Protein AF-A0A8E2JF29-F1 (afdb_monomer)

Mean predicted aligned error: 20.37 Å

Secondary structure (DSSP, 8-state):
-HHHHHHHHHHHHHHHHHHHHHHHHHHHHHHHHHHHHHHHHS--EEETTEEE--HHHHHHHHHHHHHHHHHHHTS------------------------HHHHHHHHHHHTT-GGG-GGG--

Organism: NCBI:txid1314670

pLDDT: mean 72.52, std 18.39, range [30.22, 97.06]

Structure (mmCIF, N/CA/C/O backbone):
data_AF-A0A8E2JF29-F1
#
_entry.id   AF-A0A8E2JF29-F1
#
loop_
_atom_site.group_PDB
_atom_site.id
_atom_site.type_symbol
_atom_site.label_atom_id
_atom_site.label_alt_id
_atom_site.label_comp_id
_atom_site.label_asym_id
_atom_site.label_entity_id
_atom_site.label_seq_id
_atom_site.pdbx_PDB_ins_code
_atom_site.Cartn_x
_atom_site.Cartn_y
_atom_site.Cartn_z
_atom_site.occupancy
_atom_site.B_iso_or_equiv
_atom_site.auth_seq_id
_atom_site.auth_comp_id
_atom_site.auth_asym_id
_atom_site.auth_atom_id
_atom_site.pdbx_PDB_model_num
ATOM 1 N N . MET A 1 1 ? 30.557 1.388 -36.552 1.00 70.19 1 MET A N 1
ATOM 2 C CA . MET A 1 1 ? 29.843 2.481 -35.847 1.00 70.19 1 MET A CA 1
ATOM 3 C C . MET A 1 1 ? 28.321 2.275 -35.824 1.00 70.19 1 MET A C 1
ATOM 5 O O . MET A 1 1 ? 27.754 2.248 -34.742 1.00 70.19 1 MET A O 1
ATOM 9 N N . GLN A 1 2 ? 27.658 2.016 -36.961 1.00 84.06 2 GLN A N 1
ATOM 10 C CA . GLN A 1 2 ? 26.190 1.840 -37.027 1.00 84.06 2 GLN A CA 1
ATOM 11 C C . GLN A 1 2 ? 25.608 0.714 -36.144 1.00 84.06 2 GLN A C 1
ATOM 13 O O . GLN A 1 2 ? 24.518 0.863 -35.599 1.00 84.06 2 GLN A O 1
ATOM 18 N N . MET A 1 3 ? 26.326 -0.399 -35.958 1.00 90.88 3 MET A N 1
ATOM 19 C CA . MET A 1 3 ? 25.864 -1.503 -35.100 1.00 90.88 3 MET A CA 1
ATOM 20 C C . MET A 1 3 ? 25.731 -1.106 -33.622 1.00 90.88 3 MET A C 1
ATOM 22 O O . MET A 1 3 ? 24.798 -1.539 -32.953 1.00 90.88 3 MET A O 1
ATOM 26 N N . TYR A 1 4 ? 26.642 -0.271 -33.116 1.00 92.06 4 TYR A N 1
ATOM 27 C CA . TYR A 1 4 ? 26.606 0.196 -31.727 1.00 92.06 4 TYR A CA 1
ATOM 28 C C . TYR A 1 4 ? 25.436 1.150 -31.489 1.00 92.06 4 TYR A C 1
ATOM 30 O O . TYR A 1 4 ? 24.779 1.053 -30.460 1.00 92.06 4 TYR A O 1
ATOM 38 N N . ILE A 1 5 ? 25.119 1.994 -32.474 1.00 93.88 5 ILE A N 1
ATOM 39 C CA . ILE A 1 5 ? 23.968 2.904 -32.423 1.00 93.88 5 ILE A CA 1
ATOM 40 C C . ILE A 1 5 ? 22.659 2.109 -32.369 1.00 93.88 5 ILE A C 1
ATOM 42 O O . ILE A 1 5 ? 21.802 2.399 -31.544 1.00 93.88 5 ILE A O 1
ATOM 46 N N . LYS A 1 6 ? 22.524 1.052 -33.182 1.00 94.31 6 LYS A N 1
ATOM 47 C CA . LYS A 1 6 ? 21.344 0.169 -33.143 1.00 94.31 6 LYS A CA 1
ATOM 48 C C . LYS A 1 6 ? 21.201 -0.564 -31.808 1.00 94.31 6 LYS A C 1
ATOM 50 O O . LYS A 1 6 ? 20.097 -0.664 -31.287 1.00 94.31 6 LYS A O 1
ATOM 55 N N . LYS A 1 7 ? 22.309 -1.060 -31.246 1.00 95.25 7 LYS A N 1
ATOM 56 C CA . LYS A 1 7 ? 22.308 -1.700 -29.921 1.00 95.25 7 LYS A CA 1
ATOM 57 C C . LYS A 1 7 ? 21.904 -0.721 -28.825 1.00 95.25 7 LYS A C 1
ATOM 59 O O . LYS A 1 7 ? 21.116 -1.089 -27.965 1.00 95.25 7 LYS A O 1
ATOM 64 N N . LEU A 1 8 ? 22.413 0.509 -28.885 1.00 95.56 8 LEU A N 1
ATOM 65 C CA . LEU A 1 8 ? 22.043 1.561 -27.947 1.00 95.56 8 LEU A CA 1
ATOM 66 C C . LEU A 1 8 ? 20.552 1.890 -28.059 1.00 95.56 8 LEU A C 1
ATOM 68 O O . LEU A 1 8 ? 19.873 1.882 -27.045 1.00 95.56 8 LEU A O 1
ATOM 72 N N . ALA A 1 9 ? 20.039 2.091 -29.277 1.00 94.88 9 ALA A N 1
ATOM 73 C CA . ALA A 1 9 ? 18.627 2.389 -29.516 1.00 94.88 9 ALA A CA 1
ATOM 74 C C . ALA A 1 9 ? 17.698 1.285 -28.978 1.00 94.88 9 ALA A C 1
ATOM 76 O O . ALA A 1 9 ? 16.751 1.572 -28.252 1.00 94.88 9 ALA A O 1
ATOM 77 N N . ASN A 1 10 ? 18.019 0.020 -29.257 1.00 94.69 10 ASN A N 1
ATOM 78 C CA . ASN A 1 10 ? 17.245 -1.121 -28.767 1.00 94.69 10 ASN A CA 1
ATOM 79 C C . ASN A 1 10 ? 17.325 -1.240 -27.230 1.00 94.69 10 ASN A C 1
ATOM 81 O O . ASN A 1 10 ? 16.314 -1.415 -26.559 1.00 94.69 10 ASN A O 1
ATOM 85 N N . ALA A 1 11 ? 18.511 -1.047 -26.642 1.00 96.06 11 ALA A N 1
ATOM 86 C CA . ALA A 1 11 ? 18.662 -1.029 -25.188 1.00 96.06 11 ALA A CA 1
ATOM 87 C C . ALA A 1 11 ? 17.857 0.105 -24.533 1.00 96.06 11 ALA A C 1
ATOM 89 O O . ALA A 1 11 ? 17.240 -0.111 -23.493 1.00 96.06 11 ALA A O 1
ATOM 90 N N . THR A 1 12 ? 17.832 1.296 -25.139 1.00 96.50 12 THR A N 1
ATOM 91 C CA . THR A 1 12 ? 17.026 2.411 -24.632 1.00 96.50 12 THR A CA 1
ATOM 92 C C . THR A 1 12 ? 15.534 2.133 -24.750 1.00 96.50 12 THR A C 1
ATOM 94 O O . THR A 1 12 ? 14.803 2.415 -23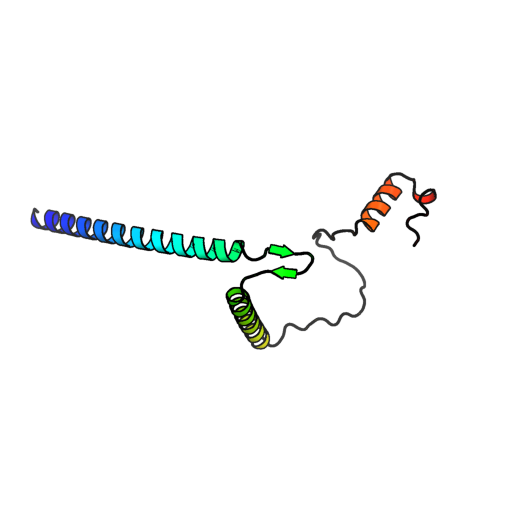.809 1.00 96.50 12 THR A O 1
ATOM 97 N N . GLU A 1 13 ? 15.083 1.546 -25.858 1.00 96.62 13 GLU A N 1
ATOM 98 C CA . GLU A 1 13 ? 13.678 1.189 -26.069 1.00 96.62 13 GLU A CA 1
ATOM 99 C C . GLU A 1 13 ? 13.197 0.179 -25.022 1.00 96.62 13 GLU A C 1
ATOM 101 O O . GLU A 1 13 ? 12.192 0.423 -24.356 1.00 96.62 13 GLU A O 1
ATOM 106 N N . ASN A 1 14 ? 13.977 -0.880 -24.780 1.00 96.25 14 ASN A N 1
ATOM 107 C CA . ASN A 1 14 ? 13.674 -1.858 -23.733 1.00 96.25 14 ASN A CA 1
ATOM 108 C C . ASN A 1 14 ? 13.677 -1.218 -22.339 1.00 96.25 14 ASN A C 1
ATOM 110 O O . ASN A 1 14 ? 12.756 -1.440 -21.562 1.00 96.25 14 ASN A O 1
ATOM 114 N N . ALA A 1 15 ? 14.654 -0.358 -22.033 1.00 96.69 15 ALA A N 1
ATOM 115 C CA . ALA A 1 15 ? 14.705 0.329 -20.743 1.00 96.69 15 ALA A CA 1
ATOM 116 C C . ALA A 1 15 ? 13.493 1.253 -20.519 1.00 96.69 15 ALA A C 1
ATOM 118 O O . ALA A 1 15 ? 12.992 1.362 -19.398 1.00 96.69 15 ALA A O 1
ATOM 119 N N . PHE A 1 16 ? 13.002 1.917 -21.571 1.00 97.06 16 PHE A N 1
ATOM 120 C CA . PHE A 1 16 ? 11.781 2.718 -21.491 1.00 97.06 16 PHE A CA 1
ATOM 121 C C . PHE A 1 16 ? 10.533 1.850 -21.328 1.00 97.06 16 PHE A C 1
ATOM 123 O O . PHE A 1 16 ? 9.676 2.198 -20.514 1.00 97.06 16 PHE A O 1
ATOM 130 N N . ALA A 1 17 ? 10.446 0.728 -22.045 1.00 97.00 17 ALA A N 1
ATOM 131 C CA . ALA A 1 17 ? 9.351 -0.227 -21.908 1.00 97.00 17 ALA A CA 1
ATOM 132 C C . ALA A 1 17 ? 9.283 -0.796 -20.479 1.00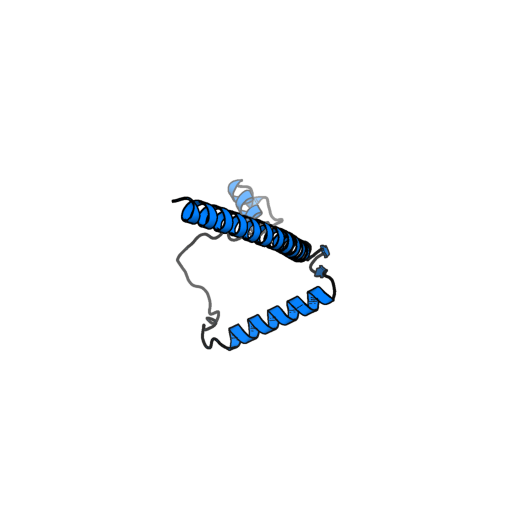 97.00 17 ALA A C 1
ATOM 134 O O . ALA A 1 17 ? 8.238 -0.703 -19.832 1.00 97.00 17 ALA A O 1
ATOM 135 N N . ASP A 1 18 ? 10.414 -1.264 -19.946 1.00 96.94 18 ASP A N 1
ATOM 136 C CA . ASP A 1 18 ? 10.531 -1.776 -18.578 1.00 96.94 18 ASP A CA 1
ATOM 137 C C . ASP A 1 18 ? 10.140 -0.710 -17.554 1.00 96.94 18 ASP A C 1
ATOM 139 O O . ASP A 1 18 ? 9.356 -0.962 -16.639 1.00 96.94 18 ASP A O 1
ATOM 143 N N . ARG A 1 19 ? 10.636 0.522 -17.722 1.00 97.06 19 ARG A N 1
ATOM 144 C CA . ARG A 1 19 ? 10.300 1.630 -16.822 1.00 97.06 19 ARG A CA 1
ATOM 145 C C . ARG A 1 19 ? 8.808 1.950 -16.860 1.00 97.06 19 ARG A C 1
ATOM 147 O O . ARG A 1 19 ? 8.232 2.214 -15.809 1.00 97.06 19 ARG A O 1
ATOM 154 N N . SER A 1 20 ? 8.190 1.941 -18.038 1.00 96.44 20 SER A N 1
ATOM 155 C CA . SER A 1 20 ? 6.752 2.179 -18.184 1.00 96.44 20 SER A CA 1
ATOM 156 C C . SER A 1 20 ? 5.932 1.100 -17.476 1.00 96.44 20 SER A C 1
ATOM 158 O O . SER A 1 20 ? 4.994 1.427 -16.752 1.00 96.44 20 SER A O 1
ATOM 160 N N . MET A 1 21 ? 6.306 -0.172 -17.639 1.00 96.88 21 MET A N 1
ATOM 161 C CA . MET A 1 21 ? 5.657 -1.300 -16.966 1.00 96.88 21 MET A CA 1
ATOM 162 C C . MET A 1 21 ? 5.772 -1.183 -15.440 1.00 96.88 21 MET A C 1
ATOM 164 O O . MET A 1 21 ? 4.762 -1.197 -14.739 1.00 96.88 21 MET A O 1
ATOM 168 N N . MET A 1 22 ? 6.986 -0.957 -14.932 1.00 96.62 22 MET A N 1
ATOM 169 C CA . MET A 1 22 ? 7.260 -0.833 -13.494 1.00 96.62 22 MET A CA 1
ATOM 170 C C . MET A 1 22 ? 6.550 0.364 -12.852 1.00 96.62 22 MET A C 1
ATOM 172 O O . MET A 1 22 ? 6.171 0.313 -11.682 1.00 96.62 22 MET A O 1
ATOM 176 N N . LEU A 1 23 ? 6.380 1.467 -13.588 1.00 96.50 23 LEU A N 1
ATOM 177 C CA . LEU A 1 23 ? 5.614 2.617 -13.109 1.00 96.50 23 LEU A CA 1
ATOM 178 C C . LEU A 1 23 ? 4.124 2.291 -13.005 1.00 96.50 23 LEU A C 1
ATOM 180 O O . LEU A 1 23 ? 3.531 2.583 -11.972 1.00 96.50 23 LEU A O 1
ATOM 184 N N . GLY A 1 24 ? 3.548 1.633 -14.015 1.00 95.12 24 GLY A N 1
ATOM 185 C CA . GLY A 1 24 ? 2.150 1.199 -13.971 1.00 95.12 24 GLY A CA 1
ATOM 186 C C . GLY A 1 24 ? 1.870 0.243 -12.808 1.00 95.12 24 GLY A C 1
ATOM 187 O O . GLY A 1 24 ? 0.906 0.429 -12.067 1.00 95.12 24 GLY A O 1
ATOM 188 N N . GLU A 1 25 ? 2.753 -0.733 -12.583 1.00 95.62 25 GLU A N 1
ATOM 189 C CA . GLU A 1 25 ? 2.652 -1.649 -11.440 1.00 95.62 25 GLU A CA 1
ATOM 190 C C . GLU A 1 25 ? 2.770 -0.915 -10.098 1.00 95.62 25 GLU A C 1
ATOM 192 O O . GLU A 1 25 ? 1.989 -1.167 -9.178 1.00 95.62 25 GLU A O 1
ATOM 197 N N . ASN A 1 26 ? 3.708 0.030 -9.978 1.00 94.06 26 ASN A N 1
ATOM 198 C CA . ASN A 1 26 ? 3.857 0.835 -8.766 1.00 94.06 26 ASN A CA 1
ATOM 199 C C . ASN A 1 26 ? 2.641 1.723 -8.494 1.00 94.06 26 ASN A C 1
ATOM 201 O O . ASN A 1 26 ? 2.255 1.866 -7.336 1.00 94.06 26 ASN A O 1
ATOM 205 N N . GLU A 1 27 ? 2.031 2.317 -9.519 1.00 94.62 27 GLU A N 1
ATOM 206 C CA . GLU A 1 27 ? 0.811 3.116 -9.369 1.00 94.62 27 GLU A CA 1
ATOM 207 C C . GLU A 1 27 ? -0.367 2.268 -8.883 1.00 94.62 27 GLU A C 1
ATOM 209 O O . GLU A 1 27 ? -1.123 2.696 -8.007 1.00 94.62 27 GLU A O 1
ATOM 214 N N . GLU A 1 28 ? -0.507 1.051 -9.406 1.00 92.38 28 GLU A N 1
ATOM 215 C CA . GLU A 1 28 ? -1.546 0.117 -8.981 1.00 92.38 28 GLU A CA 1
ATOM 216 C C . GLU A 1 28 ? -1.318 -0.353 -7.536 1.00 92.38 28 GLU A C 1
ATOM 218 O O . GLU A 1 28 ? -2.227 -0.299 -6.705 1.00 92.38 28 GLU A O 1
ATOM 223 N N . LEU A 1 29 ? -0.080 -0.708 -7.177 1.00 91.81 29 LEU A N 1
ATOM 224 C CA . LEU A 1 29 ? 0.284 -1.024 -5.793 1.00 91.81 29 LEU A CA 1
ATOM 225 C C . LEU A 1 29 ? 0.073 0.168 -4.859 1.00 91.81 29 LEU A C 1
ATOM 227 O O . LEU A 1 29 ? -0.375 -0.011 -3.727 1.00 91.81 29 LEU A O 1
ATOM 231 N N . PHE A 1 30 ? 0.382 1.384 -5.310 1.00 88.75 30 PHE A N 1
ATOM 232 C CA . PHE A 1 30 ? 0.143 2.599 -4.543 1.00 88.75 30 PHE A CA 1
ATOM 233 C C . PHE A 1 30 ? -1.351 2.797 -4.299 1.00 88.75 30 PHE A C 1
ATOM 235 O O . PHE A 1 30 ? -1.750 3.027 -3.162 1.00 88.75 30 PHE A O 1
ATOM 242 N N . ARG A 1 31 ? -2.193 2.608 -5.318 1.00 86.50 31 ARG A N 1
ATOM 243 C CA . ARG A 1 31 ? -3.655 2.663 -5.189 1.00 86.50 31 ARG A CA 1
ATOM 244 C C . ARG A 1 31 ? -4.168 1.642 -4.178 1.00 86.50 31 ARG A C 1
ATOM 246 O O . ARG A 1 31 ? -4.886 2.011 -3.254 1.00 86.50 31 ARG A O 1
ATOM 253 N N . GLN A 1 32 ? -3.723 0.392 -4.277 1.00 85.75 32 GLN A N 1
ATOM 254 C CA . GLN A 1 32 ? -4.096 -0.674 -3.342 1.00 85.75 32 GLN A CA 1
ATOM 255 C C . GLN A 1 32 ? -3.602 -0.405 -1.913 1.00 85.75 32 GLN A C 1
ATOM 257 O O . GLN A 1 32 ? -4.319 -0.652 -0.937 1.00 85.75 32 GLN A O 1
ATOM 262 N N . ASN A 1 33 ? -2.386 0.122 -1.767 1.00 84.69 33 ASN A N 1
ATOM 263 C CA . ASN A 1 33 ? -1.828 0.497 -0.473 1.00 84.69 33 ASN A CA 1
ATOM 264 C C . ASN A 1 33 ? -2.587 1.673 0.133 1.00 84.69 33 ASN A C 1
ATOM 266 O O . ASN A 1 33 ? -2.964 1.593 1.298 1.00 84.69 33 ASN A O 1
ATOM 270 N N . CYS A 1 34 ? -2.893 2.707 -0.646 1.00 78.38 34 CYS A N 1
ATOM 271 C CA . CYS A 1 34 ? -3.719 3.821 -0.206 1.00 78.38 34 CYS A CA 1
ATOM 272 C C . CYS A 1 34 ? -5.133 3.363 0.150 1.00 78.38 34 CYS A C 1
ATOM 274 O O . CYS A 1 34 ? -5.652 3.782 1.172 1.00 78.38 34 CYS A O 1
ATOM 276 N N . GLU A 1 35 ? -5.752 2.443 -0.589 1.00 68.50 35 GLU A N 1
ATOM 277 C CA . GLU A 1 35 ? -7.046 1.864 -0.207 1.00 68.50 35 GLU A CA 1
ATOM 278 C C . GLU A 1 35 ? -6.968 1.054 1.094 1.00 68.50 35 GLU A C 1
ATOM 280 O O . GLU A 1 35 ? -7.892 1.072 1.911 1.00 68.50 35 GLU A O 1
ATOM 285 N N . LYS A 1 36 ? -5.859 0.349 1.329 1.00 66.06 36 LYS A N 1
ATOM 286 C CA . LYS A 1 36 ? -5.600 -0.372 2.580 1.00 66.06 36 LYS A CA 1
ATOM 287 C C . LYS A 1 36 ? -5.328 0.581 3.743 1.00 66.06 36 LYS A C 1
ATOM 289 O O . LYS A 1 36 ? -5.816 0.319 4.841 1.00 66.06 36 LYS A O 1
ATOM 294 N N . GLU A 1 37 ? -4.597 1.666 3.518 1.00 60.91 37 GLU A N 1
ATOM 295 C CA . GLU A 1 37 ? -4.349 2.728 4.493 1.00 60.91 37 GLU A CA 1
ATOM 296 C C . GLU A 1 37 ? -5.617 3.513 4.796 1.00 60.91 37 GLU A C 1
ATOM 298 O O . GLU A 1 37 ? -5.907 3.739 5.964 1.00 60.91 37 GLU A O 1
ATOM 303 N N . VAL A 1 38 ? -6.426 3.842 3.790 1.00 58.75 38 VAL A N 1
ATOM 304 C CA . VAL A 1 38 ? -7.754 4.433 3.963 1.00 58.75 38 VAL A CA 1
ATOM 305 C C . VAL A 1 38 ? -8.622 3.458 4.743 1.00 58.75 38 VAL A C 1
ATOM 307 O O . VAL A 1 38 ? -9.129 3.837 5.785 1.00 58.75 38 VAL A O 1
ATOM 310 N N . ARG A 1 39 ? -8.692 2.169 4.383 1.00 58.12 39 ARG A N 1
ATOM 311 C CA . ARG A 1 39 ? -9.420 1.163 5.180 1.00 58.12 39 ARG A CA 1
ATOM 312 C C . ARG A 1 39 ? -8.887 1.061 6.615 1.00 58.12 39 ARG A C 1
ATOM 314 O O . ARG A 1 39 ? -9.680 0.865 7.528 1.00 58.12 39 ARG A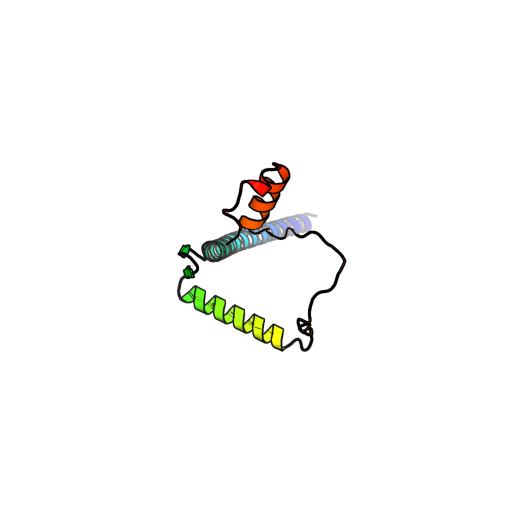 O 1
ATOM 321 N N . ALA A 1 40 ? -7.581 1.199 6.843 1.00 58.31 40 ALA A N 1
ATOM 322 C CA . ALA A 1 40 ? -6.975 1.182 8.176 1.00 58.31 40 ALA A CA 1
ATOM 323 C C . ALA A 1 40 ? -7.202 2.487 8.966 1.00 58.31 40 ALA A C 1
ATOM 325 O O . ALA A 1 40 ? -7.358 2.438 10.183 1.00 58.31 40 ALA A O 1
ATOM 326 N N . SER A 1 41 ? -7.260 3.631 8.288 1.00 56.41 41 SER A N 1
ATOM 327 C CA . SER A 1 41 ? -7.480 4.975 8.836 1.00 56.41 41 SER A CA 1
ATOM 328 C C . SER A 1 41 ? -8.965 5.230 9.114 1.00 56.41 41 SER A C 1
ATOM 330 O O . SER A 1 41 ? -9.334 5.770 10.153 1.00 56.41 41 SER A O 1
ATOM 332 N N . THR A 1 42 ? -9.852 4.701 8.265 1.00 55.78 42 THR A N 1
ATOM 333 C CA . THR A 1 42 ? -11.307 4.662 8.467 1.00 55.78 42 THR A CA 1
ATOM 334 C C . THR A 1 42 ? -11.701 3.763 9.657 1.00 55.78 42 THR A C 1
ATOM 336 O O . THR A 1 42 ? -12.848 3.797 10.106 1.00 55.78 42 THR A O 1
ATOM 339 N N . ARG A 1 43 ? -10.773 2.993 10.255 1.00 60.69 43 ARG A N 1
ATOM 340 C CA . ARG A 1 43 ? -11.038 2.177 11.458 1.00 60.69 43 ARG A CA 1
ATOM 341 C C . ARG A 1 43 ? -11.036 3.006 12.741 1.00 60.69 43 ARG A C 1
ATOM 343 O O . ARG A 1 43 ? -10.106 2.999 13.555 1.00 60.69 43 ARG A O 1
ATOM 350 N N . ALA A 1 44 ? -12.174 3.632 12.970 1.00 59.66 44 ALA A N 1
ATOM 351 C CA . ALA A 1 44 ? -13.076 3.283 14.061 1.00 59.66 44 ALA A CA 1
ATOM 352 C C . ALA A 1 44 ? -14.089 4.413 14.162 1.00 59.66 44 ALA A C 1
ATOM 354 O O . ALA A 1 44 ? -13.737 5.518 14.579 1.00 59.66 44 ALA A O 1
ATOM 355 N N . LYS A 1 45 ? -15.362 4.137 13.869 1.00 61.62 45 LYS A N 1
ATOM 356 C CA . LYS A 1 45 ? -16.402 5.029 14.374 1.00 61.62 45 LYS A CA 1
ATOM 357 C C . LYS A 1 45 ? -16.438 4.795 15.880 1.00 61.62 45 LYS A C 1
ATOM 359 O O . LYS A 1 45 ? -16.843 3.727 16.342 1.00 61.62 45 LYS A O 1
ATOM 364 N N . LYS A 1 46 ? -15.881 5.735 16.639 1.00 63.44 46 LYS A N 1
ATOM 365 C CA . LYS A 1 46 ? -15.895 5.672 18.096 1.00 63.44 46 LYS A CA 1
ATOM 366 C C . LYS A 1 46 ? -17.306 6.041 18.546 1.00 63.44 46 LYS A C 1
ATOM 368 O O . LYS A 1 46 ? -17.736 7.172 18.345 1.00 63.44 46 LYS A O 1
ATOM 373 N N . VAL A 1 47 ? -18.035 5.074 19.089 1.00 67.75 47 VAL A N 1
ATOM 374 C CA . VAL A 1 47 ? -19.363 5.289 19.673 1.00 67.75 47 VAL A CA 1
ATOM 375 C C . VAL A 1 47 ? -19.179 5.217 21.184 1.00 67.75 47 VAL A C 1
ATOM 377 O O . VAL A 1 47 ? -18.935 4.145 21.739 1.00 67.75 47 VAL A O 1
ATOM 380 N N . GLY A 1 48 ? -19.189 6.378 21.844 1.00 78.94 48 GLY A N 1
ATOM 381 C CA . GLY A 1 48 ? -18.827 6.485 23.260 1.00 78.94 48 GLY A CA 1
ATOM 382 C C . GLY A 1 48 ? -17.388 6.016 23.516 1.00 78.94 48 GLY A C 1
ATOM 383 O O . GLY A 1 48 ? -16.436 6.569 22.963 1.00 78.94 48 GLY A O 1
ATOM 384 N N . THR A 1 49 ? -17.220 4.979 24.340 1.00 74.25 49 THR A N 1
ATOM 385 C CA . THR A 1 49 ? -15.908 4.374 24.657 1.00 74.25 49 THR A CA 1
ATOM 386 C C . THR A 1 49 ? -15.509 3.270 23.671 1.00 74.25 49 THR A C 1
ATOM 388 O O . THR A 1 49 ? -14.326 2.951 23.543 1.00 74.25 49 THR A O 1
ATOM 391 N N . ALA A 1 50 ? -16.473 2.698 22.945 1.00 72.06 50 ALA A N 1
ATOM 392 C CA . ALA A 1 50 ? -16.252 1.554 22.070 1.00 72.06 50 ALA A CA 1
ATOM 393 C C . ALA A 1 50 ? -15.778 1.977 20.670 1.00 72.06 50 ALA A C 1
ATOM 395 O O . ALA A 1 50 ? -16.253 2.957 20.091 1.00 72.06 50 ALA A O 1
ATOM 396 N N . ARG A 1 51 ? -14.843 1.207 20.098 1.00 75.19 51 ARG A N 1
ATOM 397 C CA . ARG A 1 51 ? -14.404 1.345 18.701 1.00 75.19 51 ARG A CA 1
ATOM 398 C C . ARG A 1 51 ? -15.165 0.334 17.848 1.00 75.19 51 ARG A C 1
ATOM 400 O O . ARG A 1 51 ? -14.994 -0.864 18.043 1.00 75.19 51 ARG A O 1
ATOM 407 N N . VAL A 1 52 ? -15.982 0.816 16.911 1.00 71.75 52 VAL A N 1
ATOM 408 C CA . VAL A 1 52 ? -16.723 -0.042 15.976 1.00 71.75 52 VAL A CA 1
ATOM 409 C C . VAL A 1 52 ? -15.933 -0.169 14.673 1.00 71.75 52 VAL A C 1
ATOM 411 O O . VAL A 1 52 ? -15.549 0.831 14.062 1.00 71.75 52 VAL A O 1
ATOM 414 N N . MET A 1 53 ? -15.680 -1.409 14.265 1.00 78.50 53 MET A N 1
ATOM 415 C CA . MET A 1 53 ? -14.983 -1.800 13.038 1.00 78.50 53 MET A CA 1
ATOM 416 C C . MET A 1 53 ? -15.642 -3.064 12.465 1.00 78.50 53 MET A C 1
ATOM 418 O O . MET A 1 53 ? -16.365 -3.755 13.184 1.00 78.50 53 MET A O 1
ATOM 422 N N . LYS A 1 54 ? -15.444 -3.355 11.172 1.00 80.38 54 LYS A N 1
ATOM 423 C CA . LYS A 1 54 ? -16.045 -4.537 10.526 1.00 80.38 54 LYS A CA 1
ATOM 424 C C . LYS A 1 54 ? -15.521 -5.831 11.160 1.00 80.38 54 LYS A C 1
ATOM 426 O O . LYS A 1 54 ? -14.397 -5.866 11.645 1.00 80.38 54 LYS A O 1
ATOM 431 N N . TYR A 1 55 ? -16.295 -6.913 11.123 1.00 81.56 55 TYR A N 1
ATOM 432 C CA . TYR A 1 55 ? -15.914 -8.178 11.767 1.00 81.56 55 TYR A CA 1
ATOM 433 C C . TYR A 1 55 ? -14.553 -8.726 11.292 1.00 81.56 55 TYR A C 1
ATOM 435 O O . TYR A 1 55 ? -13.694 -9.051 12.109 1.00 81.56 55 TYR A O 1
ATOM 443 N N . GLU A 1 56 ? -14.296 -8.719 9.981 1.00 79.81 56 GLU A N 1
ATOM 444 C CA . GLU A 1 56 ? -12.996 -9.116 9.411 1.00 79.81 56 GLU A CA 1
ATOM 445 C C . GLU A 1 56 ? -11.826 -8.285 9.953 1.00 79.81 56 GLU A C 1
ATOM 447 O O . GLU A 1 56 ? -10.699 -8.761 10.104 1.00 79.81 56 GLU A O 1
ATOM 452 N N . ASP A 1 57 ? -12.092 -7.016 10.244 1.00 75.25 57 ASP A N 1
ATOM 453 C CA . ASP A 1 57 ? -11.106 -6.094 10.768 1.00 75.25 57 ASP A CA 1
ATOM 454 C C . ASP A 1 57 ? -10.756 -6.440 12.219 1.00 75.25 57 ASP A C 1
ATOM 456 O O . ASP A 1 57 ? -9.585 -6.310 12.595 1.00 75.25 57 ASP A O 1
ATOM 460 N N . ILE A 1 58 ? -11.755 -6.871 13.005 1.00 79.12 58 ILE A N 1
ATOM 461 C CA . ILE A 1 58 ? -11.615 -7.309 14.403 1.00 79.12 58 ILE A CA 1
ATOM 462 C C . ILE A 1 58 ? -10.705 -8.534 14.459 1.00 79.12 58 ILE A C 1
ATOM 464 O O . ILE A 1 58 ? -9.733 -8.527 15.212 1.00 79.12 58 ILE A O 1
ATOM 468 N N . LEU A 1 59 ? -10.966 -9.540 13.615 1.00 83.81 59 LEU A N 1
ATOM 469 C CA . LEU A 1 59 ? -10.162 -10.765 13.551 1.00 83.81 59 LEU A CA 1
ATOM 470 C C . LEU A 1 59 ? -8.697 -10.467 13.207 1.00 83.81 59 LEU A C 1
ATOM 472 O O . LEU A 1 59 ? -7.786 -10.921 13.896 1.00 83.81 59 LEU A O 1
ATOM 476 N N . LYS A 1 60 ? -8.455 -9.619 12.197 1.00 81.38 60 LYS A N 1
ATOM 477 C CA . LYS A 1 60 ? -7.093 -9.201 11.816 1.00 81.38 60 LYS A CA 1
ATOM 478 C C . LYS A 1 60 ? -6.373 -8.462 12.947 1.00 81.38 60 LYS A C 1
ATOM 480 O O . LYS A 1 60 ? -5.165 -8.616 13.122 1.00 81.38 60 LYS A O 1
ATOM 485 N N . GLU A 1 61 ? -7.080 -7.632 13.715 1.00 80.00 61 GLU A N 1
ATOM 486 C CA . GLU A 1 61 ? -6.482 -6.915 14.846 1.00 80.00 61 GLU A CA 1
ATOM 487 C C . GLU A 1 61 ? -6.215 -7.833 16.050 1.00 80.00 61 GLU A C 1
ATOM 489 O O . GLU A 1 61 ? -5.218 -7.639 16.752 1.00 80.00 61 GLU A O 1
ATOM 494 N N . GLN A 1 62 ? -7.067 -8.834 16.284 1.00 81.06 62 GLN A N 1
ATOM 495 C CA . GLN A 1 62 ? -6.842 -9.879 17.286 1.00 81.06 62 GLN A CA 1
ATOM 496 C C . GLN A 1 62 ? -5.595 -10.702 16.944 1.00 81.06 62 GLN A C 1
ATOM 498 O O . GLN A 1 62 ? -4.677 -10.774 17.758 1.00 81.06 62 GLN A O 1
ATOM 503 N N . GLU A 1 63 ? -5.477 -11.180 15.704 1.00 84.62 63 GLU A N 1
ATOM 504 C CA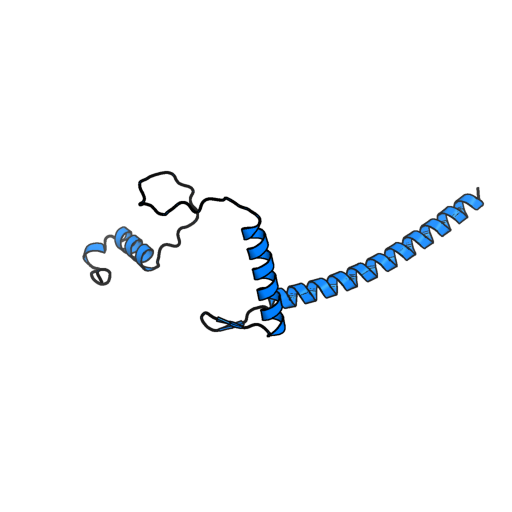 . GLU A 1 63 ? -4.303 -11.925 15.237 1.00 84.62 63 GLU A CA 1
ATOM 505 C C . GLU A 1 63 ? -3.008 -11.093 15.369 1.00 84.62 63 GLU A C 1
ATOM 507 O O . GLU A 1 63 ? -1.959 -11.574 15.811 1.00 84.62 63 GLU A O 1
ATOM 512 N N . LEU A 1 64 ? -3.063 -9.797 15.035 1.00 81.56 64 LEU A N 1
ATOM 513 C CA . LEU A 1 64 ? -1.921 -8.894 15.187 1.00 81.56 64 LEU A CA 1
ATOM 514 C C . LEU A 1 64 ? -1.542 -8.677 16.664 1.00 81.56 64 LEU A C 1
ATOM 516 O O . LEU A 1 64 ? -0.356 -8.527 16.981 1.00 81.56 64 LEU A O 1
ATOM 520 N N . ARG A 1 65 ? -2.529 -8.636 17.570 1.00 79.06 65 ARG A N 1
ATOM 521 C CA . ARG A 1 65 ? -2.309 -8.557 19.023 1.00 79.06 65 ARG A CA 1
ATOM 522 C C . ARG A 1 65 ? -1.649 -9.824 19.546 1.00 79.06 65 ARG A C 1
ATOM 524 O O . ARG A 1 65 ? -0.625 -9.711 20.216 1.00 79.06 65 ARG A O 1
ATOM 531 N N . GLU A 1 66 ? -2.140 -10.995 19.168 1.00 81.12 66 GLU A N 1
ATOM 532 C CA . GLU A 1 66 ? -1.561 -12.285 19.554 1.00 81.12 66 GLU A CA 1
ATOM 533 C C . GLU A 1 66 ? -0.113 -12.425 19.070 1.00 81.12 66 GLU A C 1
ATOM 535 O O . GLU A 1 66 ? 0.777 -12.762 19.851 1.00 81.12 66 GLU A O 1
ATOM 540 N N . LYS A 1 67 ? 0.175 -12.039 17.819 1.00 78.31 67 LYS A N 1
ATOM 541 C CA . LYS A 1 67 ? 1.548 -11.985 17.278 1.00 78.31 67 LYS A CA 1
ATOM 542 C C . LYS A 1 67 ? 2.452 -11.009 18.036 1.00 78.31 67 LYS A C 1
ATOM 544 O O . LYS A 1 67 ? 3.655 -11.237 18.165 1.00 78.31 67 LYS A O 1
ATOM 549 N N . LYS A 1 68 ? 1.918 -9.884 18.521 1.00 75.62 68 LYS A N 1
ATOM 550 C CA . LYS A 1 68 ? 2.675 -8.936 19.358 1.00 75.62 68 LYS A CA 1
ATOM 551 C C . LYS A 1 68 ? 2.894 -9.485 20.766 1.00 75.62 68 LYS A C 1
ATOM 553 O O . LYS A 1 68 ? 3.955 -9.249 21.340 1.00 75.62 68 LYS A O 1
ATOM 558 N N . GLU A 1 69 ? 1.927 -10.201 21.328 1.00 72.50 69 GLU A N 1
ATOM 559 C CA . GLU A 1 69 ? 2.047 -10.826 22.643 1.00 72.50 69 GLU A CA 1
ATOM 560 C C . GLU A 1 69 ? 3.011 -12.009 22.642 1.00 72.50 69 GLU A C 1
ATOM 562 O O . GLU A 1 69 ? 3.842 -12.091 23.543 1.00 72.50 69 GLU A O 1
ATOM 567 N N . SER A 1 70 ? 3.003 -12.858 21.615 1.00 69.31 70 SER A N 1
ATOM 568 C CA . SER A 1 70 ? 3.987 -13.937 21.468 1.00 69.31 70 SER A CA 1
ATOM 569 C C . SER A 1 70 ? 5.411 -13.390 21.320 1.00 69.31 70 SER A C 1
ATOM 571 O O . SER A 1 70 ? 6.326 -13.865 21.989 1.00 69.31 70 SER A O 1
ATOM 573 N N . LYS A 1 71 ? 5.599 -12.296 20.568 1.00 64.12 71 LYS A N 1
ATOM 574 C CA . LYS A 1 71 ? 6.885 -11.574 20.487 1.00 64.12 71 LYS A CA 1
ATOM 575 C C . LYS A 1 71 ? 7.314 -10.937 21.813 1.00 64.12 71 LYS A C 1
ATOM 577 O O . LYS A 1 71 ? 8.509 -10.863 22.091 1.00 64.12 71 LYS A O 1
ATOM 582 N N . LYS A 1 72 ? 6.369 -10.473 22.639 1.00 59.66 72 LYS A N 1
ATOM 583 C CA . LYS A 1 72 ? 6.659 -9.989 24.002 1.00 59.66 72 LYS A CA 1
ATOM 584 C C . LYS A 1 72 ? 7.030 -11.138 24.941 1.00 59.66 72 LYS A C 1
ATOM 586 O O . LYS A 1 72 ? 7.924 -10.958 25.757 1.00 59.66 72 LYS A O 1
ATOM 591 N N . ARG A 1 73 ? 6.386 -12.303 24.810 1.00 57.75 73 ARG A N 1
ATOM 592 C CA . ARG A 1 73 ? 6.701 -13.520 25.580 1.00 57.75 73 ARG A CA 1
ATOM 593 C C . ARG A 1 73 ? 8.057 -14.124 25.187 1.00 57.75 73 ARG A C 1
ATOM 595 O O . ARG A 1 73 ? 8.741 -14.652 26.051 1.00 57.75 73 ARG A O 1
ATOM 602 N N . ALA A 1 74 ? 8.479 -13.974 23.929 1.00 57.69 74 ALA A N 1
ATOM 603 C CA . ALA A 1 74 ? 9.788 -14.414 23.432 1.00 57.69 74 ALA A CA 1
ATOM 604 C C . ALA A 1 74 ? 10.973 -13.518 23.861 1.00 57.69 74 ALA A C 1
ATOM 606 O O . ALA A 1 74 ? 12.123 -13.866 23.611 1.00 57.69 74 ALA A O 1
ATOM 607 N N . ARG A 1 75 ? 10.722 -12.368 24.505 1.00 54.09 75 ARG A N 1
ATOM 608 C CA . ARG A 1 75 ? 11.758 -11.558 25.164 1.00 54.09 75 ARG A CA 1
ATOM 609 C C . ARG A 1 75 ? 11.653 -11.757 26.679 1.00 54.09 75 ARG A C 1
ATOM 611 O O . ARG A 1 75 ? 10.894 -11.024 27.320 1.00 54.09 75 ARG A O 1
ATOM 618 N N . PRO A 1 76 ? 12.379 -12.719 27.277 1.00 50.47 76 PRO A N 1
ATOM 619 C CA . PRO A 1 76 ? 12.421 -12.819 28.723 1.00 50.47 76 PRO A CA 1
ATOM 620 C C . PRO A 1 76 ? 13.179 -11.596 29.254 1.00 50.47 76 PRO A C 1
ATOM 622 O O . PRO A 1 76 ? 14.296 -11.308 28.836 1.00 50.47 76 PRO A O 1
ATOM 625 N N . GLY A 1 77 ? 12.552 -10.850 30.162 1.00 54.06 77 GLY A N 1
ATOM 626 C CA . GLY A 1 77 ? 13.242 -9.849 30.973 1.00 54.06 77 GLY A CA 1
ATOM 627 C C . GLY A 1 77 ? 13.293 -8.432 30.400 1.00 54.06 77 GLY A C 1
ATOM 628 O O . GLY A 1 77 ? 14.344 -7.924 30.027 1.00 54.06 77 GLY A O 1
ATOM 629 N N . ARG A 1 7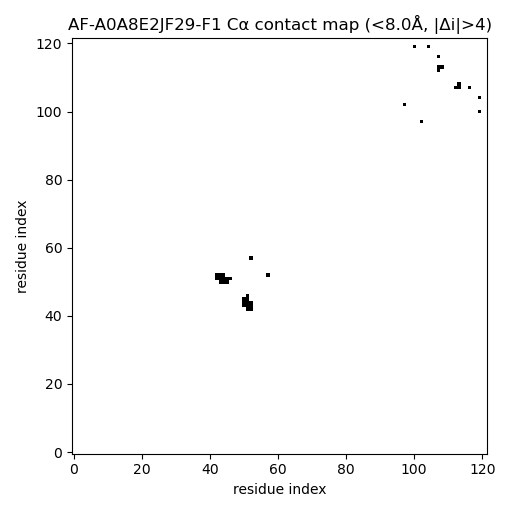8 ? 12.189 -7.693 30.530 1.00 49.81 78 ARG A N 1
ATOM 630 C CA . ARG A 1 78 ? 12.315 -6.373 31.161 1.00 49.81 78 ARG A CA 1
ATOM 631 C C . ARG A 1 78 ? 11.534 -6.452 32.468 1.00 49.81 78 ARG A C 1
ATOM 633 O O . ARG A 1 78 ? 10.324 -6.674 32.402 1.00 49.81 78 ARG A O 1
ATOM 640 N N . PRO A 1 79 ? 12.186 -6.362 33.638 1.00 44.88 79 PRO A N 1
ATOM 641 C CA . PRO A 1 79 ? 11.475 -6.483 34.898 1.00 44.88 79 PRO A CA 1
ATOM 642 C C . PRO A 1 79 ? 10.424 -5.375 34.965 1.00 44.88 79 PRO A C 1
ATOM 644 O O . PRO A 1 79 ? 10.734 -4.192 34.799 1.00 44.88 79 PRO A O 1
ATOM 647 N N . LYS A 1 80 ? 9.163 -5.760 35.191 1.00 54.53 80 LYS A N 1
ATOM 648 C CA . LYS A 1 80 ? 8.156 -4.832 35.700 1.00 54.53 80 LYS A CA 1
ATOM 649 C C . LYS A 1 80 ? 8.677 -4.387 37.062 1.00 54.53 80 LYS A C 1
ATOM 651 O O . LYS A 1 80 ? 8.679 -5.180 38.001 1.00 54.53 80 LYS A O 1
ATOM 656 N N . LYS A 1 81 ? 9.189 -3.156 37.148 1.00 42.47 81 LYS A N 1
ATOM 657 C CA . LYS A 1 81 ? 9.509 -2.531 38.432 1.00 42.47 81 LYS A CA 1
ATOM 658 C C . LYS A 1 81 ? 8.217 -2.573 39.247 1.00 42.47 81 LYS A C 1
ATOM 660 O O . LYS A 1 81 ? 7.220 -1.980 38.837 1.00 42.47 81 LYS A O 1
ATOM 665 N N . LYS A 1 82 ? 8.228 -3.361 40.327 1.00 41.50 82 LYS A N 1
ATOM 666 C CA . LYS A 1 82 ? 7.200 -3.318 41.363 1.00 41.50 82 LYS A CA 1
ATOM 667 C C . LYS A 1 82 ? 7.044 -1.852 41.754 1.00 41.50 82 LYS A C 1
ATOM 669 O O . LYS A 1 82 ? 8.038 -1.193 42.052 1.00 41.50 82 LYS A O 1
ATOM 674 N N . GLN A 1 83 ? 5.817 -1.356 41.665 1.00 48.91 83 GLN A N 1
ATOM 675 C CA . GLN A 1 83 ? 5.424 -0.148 42.365 1.00 48.91 83 GLN A CA 1
ATOM 676 C C . GLN A 1 83 ? 5.632 -0.438 43.853 1.00 48.91 83 GLN A C 1
ATOM 678 O O . GLN A 1 83 ? 4.953 -1.282 44.429 1.00 48.91 83 GLN A O 1
ATOM 683 N N . LEU A 1 84 ? 6.668 0.174 44.404 1.00 38.41 84 LEU A N 1
ATOM 684 C CA . LEU A 1 84 ? 6.813 0.495 45.811 1.00 38.41 84 LEU A CA 1
ATOM 685 C C . LEU A 1 84 ? 7.038 2.009 45.830 1.00 38.41 84 LEU A C 1
ATOM 687 O O . LEU A 1 84 ? 7.633 2.550 44.895 1.00 38.41 84 LEU A O 1
ATOM 691 N N . GLU A 1 85 ? 6.447 2.635 46.835 1.00 33.31 85 GLU A N 1
ATOM 692 C CA . GLU A 1 85 ? 6.069 4.043 46.951 1.00 33.31 85 GLU A CA 1
ATOM 693 C C . GLU A 1 85 ? 7.124 5.094 46.538 1.00 33.31 85 GLU A C 1
ATOM 695 O O . GLU A 1 85 ? 8.328 4.819 46.516 1.00 33.31 85 GLU A O 1
ATOM 700 N N . PRO A 1 86 ? 6.667 6.305 46.162 1.00 35.78 86 PRO A N 1
ATOM 701 C CA . PRO A 1 86 ? 7.455 7.284 45.440 1.00 35.78 86 PRO A CA 1
ATOM 702 C C . PRO A 1 86 ? 8.171 8.226 46.406 1.00 35.78 86 PRO A C 1
ATOM 704 O O . PRO A 1 86 ? 7.521 8.984 47.116 1.00 35.78 86 PRO A O 1
ATOM 707 N N . ASP A 1 87 ? 9.500 8.276 46.350 1.00 31.80 87 ASP A N 1
ATOM 708 C CA . ASP A 1 87 ? 10.209 9.445 46.859 1.00 31.80 87 ASP A CA 1
ATOM 709 C C . ASP A 1 87 ? 11.213 9.977 45.830 1.00 31.80 87 ASP A C 1
ATOM 711 O O . ASP A 1 87 ? 12.164 9.323 45.409 1.00 31.80 87 ASP A O 1
ATOM 715 N N . GLN A 1 88 ? 10.856 11.171 45.368 1.00 37.62 88 GLN A N 1
ATOM 716 C CA . GLN A 1 88 ? 11.694 12.286 44.957 1.00 37.62 88 GLN A CA 1
ATOM 717 C C . GLN A 1 88 ? 12.776 12.124 43.863 1.00 37.62 88 GLN A C 1
ATOM 719 O O . GLN A 1 88 ? 13.838 11.537 44.019 1.00 37.62 88 GLN A O 1
ATOM 724 N N . GLN A 1 89 ? 12.515 12.907 42.801 1.00 42.09 89 GLN A N 1
ATOM 725 C CA . GLN A 1 89 ? 13.469 13.752 42.064 1.00 42.09 89 GLN A CA 1
ATOM 726 C C . GLN A 1 89 ? 14.301 13.116 40.927 1.00 42.09 89 GLN A C 1
ATOM 728 O O . GLN A 1 89 ? 15.419 12.655 41.118 1.00 42.09 89 GLN A O 1
ATOM 733 N N . LYS A 1 90 ? 13.829 13.280 39.677 1.00 33.50 90 LYS A N 1
ATOM 734 C CA . LYS A 1 90 ? 14.334 14.312 38.728 1.00 33.50 90 LYS A CA 1
ATOM 735 C C . LYS A 1 90 ? 13.725 14.154 37.317 1.00 33.50 90 LYS A C 1
ATOM 737 O O . LYS A 1 90 ? 14.027 13.239 36.565 1.00 33.50 90 LYS A O 1
ATOM 742 N N . GLN A 1 91 ? 12.800 15.074 37.045 1.00 40.16 91 GLN A N 1
ATOM 743 C CA . GLN A 1 91 ? 12.369 15.722 35.796 1.00 40.16 91 GLN A CA 1
ATOM 744 C C . GLN A 1 91 ? 12.782 15.149 34.417 1.00 40.16 91 GLN A C 1
ATOM 746 O O . GLN A 1 91 ? 13.954 15.089 34.065 1.00 40.16 91 GLN A O 1
ATOM 751 N N . ASN A 1 92 ? 11.772 14.944 33.556 1.00 30.22 92 ASN A N 1
ATOM 752 C CA . ASN A 1 92 ? 11.753 15.544 32.212 1.00 30.22 92 ASN A CA 1
ATOM 753 C C . ASN A 1 92 ? 10.281 15.803 31.776 1.00 30.22 92 ASN A C 1
ATOM 755 O O . ASN A 1 92 ? 9.436 14.919 31.959 1.00 30.22 92 ASN A O 1
ATOM 759 N N . PRO A 1 93 ? 9.919 16.998 31.263 1.00 43.53 93 PRO A N 1
ATOM 760 C CA . PRO A 1 93 ? 8.563 17.544 31.344 1.00 43.53 93 PRO A CA 1
ATOM 761 C C . PRO A 1 93 ? 7.702 17.117 30.150 1.00 43.53 93 PRO A C 1
ATOM 763 O O . PRO A 1 93 ? 7.486 17.861 29.196 1.00 43.53 93 PRO A O 1
ATOM 766 N N . LYS A 1 94 ? 7.160 15.900 30.189 1.00 39.50 94 LYS A N 1
ATOM 767 C CA . LYS A 1 94 ? 6.051 15.531 29.301 1.00 39.50 94 LYS A CA 1
ATOM 768 C C . LYS A 1 94 ? 4.748 15.844 30.016 1.00 39.50 94 LYS A C 1
ATOM 770 O O . LYS A 1 94 ? 4.325 15.057 30.856 1.00 39.50 94 LYS A O 1
ATOM 775 N N . ARG A 1 95 ? 4.193 17.023 29.693 1.00 49.38 95 ARG A N 1
ATOM 776 C CA . ARG A 1 95 ? 2.825 17.509 29.960 1.00 49.38 95 ARG A CA 1
ATOM 777 C C . ARG A 1 95 ? 1.976 16.472 30.699 1.00 49.38 95 ARG A C 1
ATOM 779 O O . ARG A 1 95 ? 1.275 15.676 30.072 1.00 49.38 95 ARG A O 1
ATOM 786 N N . ARG A 1 96 ? 2.064 16.467 32.033 1.00 48.88 96 ARG A N 1
ATOM 787 C CA . ARG A 1 96 ? 1.017 15.854 32.847 1.00 48.88 96 ARG A CA 1
ATOM 788 C C . ARG A 1 96 ? -0.235 16.645 32.488 1.00 48.88 96 ARG A C 1
ATOM 790 O O . ARG A 1 96 ? -0.242 17.860 32.654 1.00 48.88 96 ARG A O 1
ATOM 797 N N . LYS A 1 97 ? -1.226 15.991 31.879 1.00 52.94 97 LYS A N 1
ATOM 798 C CA . LYS A 1 97 ? -2.563 16.573 31.804 1.00 52.94 97 LYS A CA 1
ATOM 799 C C . LYS A 1 97 ? -2.987 16.725 33.256 1.00 52.94 97 LYS A C 1
ATOM 801 O O . LYS A 1 97 ? -3.274 15.719 33.898 1.00 52.94 97 LYS A O 1
ATOM 806 N N . TYR A 1 98 ? -2.894 17.941 33.774 1.00 55.31 98 TYR A N 1
ATOM 807 C CA . TYR A 1 98 ? -3.600 18.298 34.987 1.00 55.31 98 TYR A CA 1
ATOM 808 C C . TYR A 1 98 ? -5.064 17.931 34.765 1.00 55.31 98 TYR A C 1
ATOM 810 O O . TYR A 1 98 ? -5.577 18.068 33.646 1.00 55.31 98 TYR A O 1
ATOM 818 N N . SER A 1 99 ? -5.694 17.348 35.780 1.00 67.88 99 SER A N 1
ATOM 819 C CA . SER A 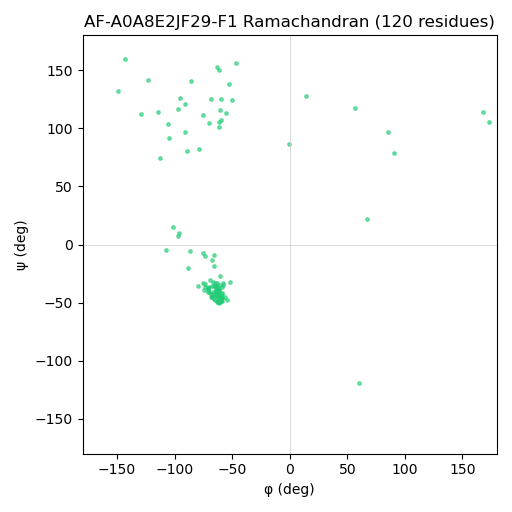1 99 ? -7.138 17.196 35.709 1.00 67.88 99 SER A CA 1
ATOM 820 C C . SER A 1 99 ? -7.743 18.601 35.633 1.00 67.88 99 SER A C 1
ATOM 822 O O . SER A 1 99 ? -7.149 19.551 36.142 1.00 67.88 99 SER A O 1
ATOM 824 N N . GLU A 1 100 ? -8.894 18.761 34.977 1.00 69.69 100 GLU A N 1
ATOM 825 C CA . GLU A 1 100 ? -9.568 20.069 34.882 1.00 69.69 100 GLU A CA 1
ATOM 826 C C . GLU A 1 100 ? -9.738 20.711 36.270 1.00 69.69 100 GLU A C 1
ATOM 828 O O . GLU A 1 100 ? -9.592 21.921 36.414 1.00 69.69 100 GLU A O 1
ATOM 833 N N . ARG A 1 101 ? -9.922 19.875 37.304 1.00 74.75 101 ARG A N 1
ATOM 834 C CA . ARG A 1 101 ? -9.956 20.278 38.712 1.00 74.75 101 ARG A CA 1
ATOM 835 C C . ARG A 1 101 ? -8.653 20.938 39.163 1.00 74.75 101 ARG A C 1
ATOM 837 O O . ARG A 1 101 ? -8.700 22.011 39.746 1.00 74.75 101 ARG A O 1
ATOM 844 N N . ASP A 1 102 ? -7.503 20.336 38.879 1.00 78.44 102 ASP A N 1
ATOM 845 C CA . ASP A 1 102 ? -6.210 20.879 39.310 1.00 78.44 102 ASP A CA 1
ATOM 846 C C . ASP A 1 102 ? -5.872 22.192 38.592 1.00 78.44 102 ASP A C 1
ATOM 848 O O . ASP A 1 102 ? -5.291 23.098 39.187 1.00 78.44 102 ASP A O 1
ATOM 852 N N . THR A 1 103 ? -6.247 22.307 37.312 1.00 82.12 103 THR A N 1
ATOM 853 C CA . THR A 1 103 ? -6.095 23.558 36.558 1.00 82.12 103 THR A CA 1
ATOM 854 C C . THR A 1 103 ? -6.98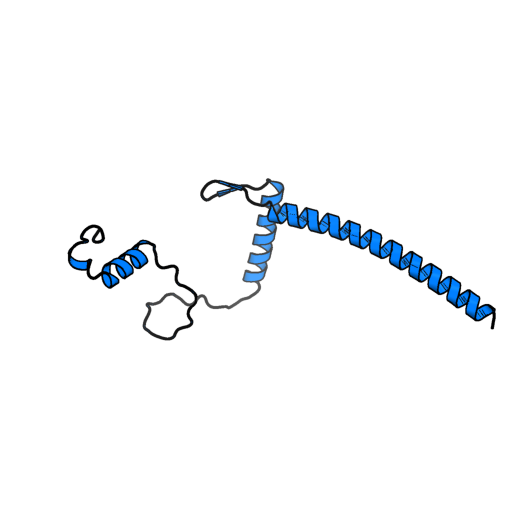0 24.649 37.151 1.00 82.12 103 THR A C 1
ATOM 856 O O . THR A 1 103 ? -6.473 25.723 37.467 1.00 82.12 103 THR A O 1
ATOM 859 N N . ALA A 1 104 ? -8.253 24.347 37.411 1.00 79.06 104 ALA A N 1
ATOM 860 C CA . ALA A 1 104 ? -9.169 25.287 38.049 1.00 79.06 104 ALA A CA 1
ATOM 861 C C . ALA A 1 104 ? -8.668 25.736 39.434 1.00 79.06 104 ALA A C 1
ATOM 863 O O . ALA A 1 104 ? -8.683 26.926 39.727 1.00 79.06 104 ALA A O 1
ATOM 864 N N . ILE A 1 105 ? -8.141 24.820 40.258 1.00 80.12 105 ILE A N 1
ATOM 865 C CA . ILE A 1 105 ? -7.551 25.160 41.565 1.00 80.12 105 ILE A CA 1
ATOM 866 C C . ILE A 1 105 ? -6.368 26.121 41.396 1.00 80.12 105 ILE A C 1
ATOM 868 O O . ILE A 1 105 ? -6.282 27.118 42.108 1.00 80.12 105 ILE A O 1
ATOM 872 N N . SER A 1 106 ? -5.480 25.870 40.428 1.00 82.06 106 SER A N 1
ATOM 873 C CA . SER A 1 106 ? -4.334 26.755 40.187 1.00 82.06 106 SER A CA 1
ATOM 874 C C . SER A 1 106 ? -4.730 28.149 39.683 1.00 82.06 106 SER A C 1
ATOM 876 O O . SER A 1 106 ? -4.069 29.131 40.014 1.00 82.06 106 SER A O 1
ATOM 878 N N . GLU A 1 107 ? -5.815 28.256 38.914 1.00 83.44 107 GLU A N 1
ATOM 879 C CA . GLU A 1 107 ? -6.331 29.537 38.417 1.00 83.44 107 GLU A CA 1
ATOM 880 C C . GLU A 1 107 ? -7.033 30.340 39.521 1.00 83.44 107 GLU A C 1
ATOM 882 O O . GLU A 1 107 ? -6.847 31.557 39.615 1.00 83.44 107 GLU A O 1
ATOM 887 N N . ILE A 1 108 ? -7.784 29.665 40.398 1.00 78.88 108 ILE A N 1
ATOM 888 C CA . ILE A 1 108 ? -8.403 30.271 41.588 1.00 78.88 108 ILE A CA 1
ATOM 889 C C . ILE A 1 108 ? -7.319 30.813 42.524 1.00 78.88 108 ILE A C 1
ATOM 891 O O . ILE A 1 108 ? -7.424 31.949 42.995 1.00 78.88 108 ILE A O 1
ATOM 895 N N . ALA A 1 109 ? -6.250 30.037 42.713 1.00 83.69 109 ALA A N 1
ATOM 896 C CA . ALA A 1 109 ? -5.092 30.429 43.501 1.00 83.69 109 ALA A CA 1
ATOM 897 C C . ALA A 1 109 ? -4.386 31.667 42.946 1.00 83.69 109 ALA A C 1
ATOM 899 O O . ALA A 1 109 ? -4.169 32.653 43.650 1.00 83.69 109 ALA A O 1
ATOM 900 N N . ALA A 1 110 ? -4.113 31.674 41.639 1.00 84.75 110 ALA A N 1
ATOM 901 C CA . ALA A 1 110 ? -3.524 32.829 40.967 1.00 84.75 110 ALA A CA 1
ATOM 902 C C . ALA A 1 110 ? -4.404 34.090 41.050 1.00 84.75 110 ALA A C 1
ATOM 904 O O . ALA A 1 110 ? -3.888 35.206 41.011 1.00 84.75 110 ALA A O 1
ATOM 905 N N . SER A 1 111 ? -5.720 33.915 41.175 1.00 81.94 111 SER A N 1
ATOM 906 C CA . SER A 1 111 ? -6.685 35.010 41.295 1.00 81.94 111 SER A CA 1
ATOM 907 C C . SER A 1 111 ? -6.885 35.487 42.741 1.00 81.94 111 SER A C 1
ATOM 909 O O . SER A 1 111 ? -7.590 36.472 42.950 1.00 81.94 111 SER A O 1
ATOM 911 N N . GLY A 1 112 ? -6.289 34.815 43.737 1.00 80.75 112 GLY A N 1
ATOM 912 C CA . GLY A 1 112 ? -6.441 35.144 45.160 1.00 80.75 112 GLY A CA 1
ATOM 913 C C . GLY A 1 112 ? -7.856 34.913 45.702 1.00 80.75 112 GLY A C 1
ATOM 914 O O . GLY A 1 112 ? -8.246 35.528 46.690 1.00 80.75 112 GLY A O 1
ATOM 915 N N . LEU A 1 113 ? -8.641 34.058 45.038 1.00 80.06 113 LEU A N 1
ATOM 916 C CA . LEU A 1 113 ? -10.042 33.771 45.374 1.00 80.06 113 LEU A CA 1
ATOM 917 C C . LEU A 1 113 ? -10.211 32.442 46.126 1.00 80.06 113 LEU A C 1
ATOM 919 O O . LEU A 1 113 ? -11.324 31.925 46.220 1.00 80.06 113 LEU A O 1
ATOM 923 N N . GLU A 1 114 ? -9.113 31.891 46.646 1.00 77.81 114 GLU A N 1
ATOM 924 C CA . GLU A 1 114 ? -9.066 30.599 47.343 1.00 77.81 114 GLU A CA 1
ATOM 925 C C . GLU A 1 114 ? -10.068 30.553 48.504 1.00 77.81 114 GLU A C 1
ATOM 927 O O . GLU A 1 114 ? -10.905 29.654 48.557 1.00 77.81 114 GLU A O 1
ATOM 932 N N . ASP A 1 115 ? -10.080 31.597 49.337 1.00 78.50 115 ASP A N 1
ATOM 933 C CA . ASP A 1 115 ? -10.930 31.702 50.533 1.00 78.50 115 ASP A CA 1
ATOM 934 C C . ASP A 1 115 ? -12.436 31.823 50.225 1.00 78.50 115 ASP A C 1
ATOM 936 O O . ASP A 1 115 ? -13.274 31.682 51.117 1.00 78.50 115 ASP A O 1
ATOM 940 N N . TYR A 1 116 ? -12.803 32.086 48.966 1.00 75.88 116 TYR A N 1
ATOM 941 C CA . TYR A 1 116 ? -14.189 32.295 48.530 1.00 75.88 116 TYR A CA 1
ATOM 942 C C . TYR A 1 116 ? -14.756 31.122 47.715 1.00 75.88 116 TYR A C 1
ATOM 944 O O . TYR A 1 116 ? -15.939 31.131 47.372 1.00 75.88 116 TYR A O 1
ATOM 952 N N . CYS A 1 117 ? -13.947 30.104 47.401 1.00 72.81 117 CYS A N 1
ATOM 953 C CA . CYS A 1 117 ? -14.341 28.966 46.564 1.00 72.81 117 CYS A CA 1
ATOM 954 C C . CYS A 1 117 ? -14.404 27.645 47.353 1.00 72.81 117 CYS A C 1
ATOM 956 O O . CYS A 1 117 ? -13.592 26.747 47.152 1.00 72.81 117 CYS A O 1
ATOM 958 N N . SER A 1 118 ? -15.445 27.466 48.173 1.00 70.81 118 SER A N 1
ATOM 959 C CA . SER A 1 118 ? -15.712 26.216 48.921 1.00 70.81 118 SER A CA 1
ATOM 960 C C . SER A 1 118 ? -16.227 25.048 48.062 1.00 70.81 118 SER A C 1
ATOM 962 O O . SER A 1 118 ? -16.297 23.905 48.506 1.00 70.81 118 SER A O 1
ATOM 964 N N . VAL A 1 119 ? -16.577 25.303 46.797 1.00 69.06 119 VAL A N 1
ATOM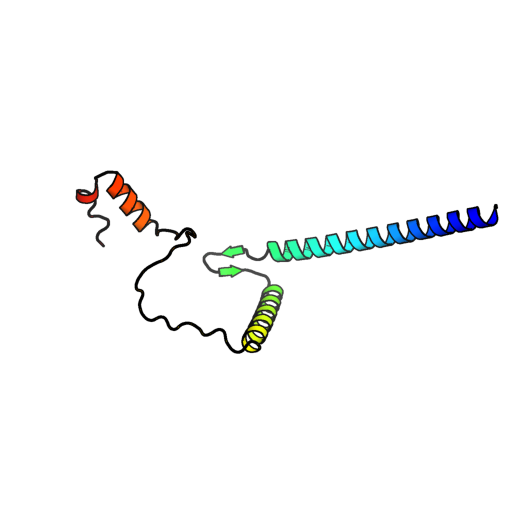 965 C CA . VAL A 1 119 ? -17.143 24.304 45.867 1.00 69.06 119 VAL A CA 1
ATOM 966 C C . VAL A 1 119 ? -16.142 23.192 45.515 1.00 69.06 119 VAL A C 1
ATOM 968 O O . VAL A 1 119 ? -16.536 22.115 45.071 1.00 69.06 119 VAL A O 1
ATOM 971 N N . MET A 1 120 ? -14.847 23.424 45.735 1.00 63.22 120 MET A N 1
ATOM 972 C CA . MET A 1 120 ? -13.771 22.503 45.361 1.00 63.22 120 MET A CA 1
ATOM 973 C C . MET A 1 120 ? -13.322 21.580 46.509 1.00 63.22 120 MET A C 1
ATOM 975 O O . MET A 1 120 ? -12.326 20.877 46.342 1.00 63.22 120 MET A O 1
ATOM 979 N N . GLU A 1 121 ? -14.038 21.540 47.642 1.00 62.00 121 GLU A N 1
ATOM 980 C CA . GLU A 1 121 ? -13.673 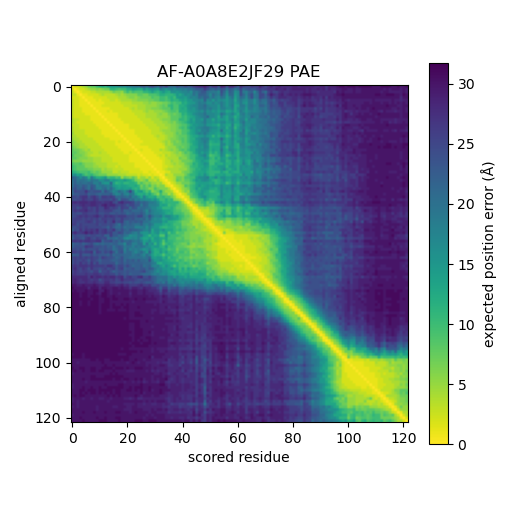20.765 48.848 1.00 62.00 121 GLU A CA 1
ATOM 981 C C . GLU A 1 121 ? -14.361 19.385 48.983 1.00 62.00 121 GLU A C 1
ATOM 983 O O . GLU A 1 121 ? -14.186 18.712 49.996 1.00 62.00 121 GLU A O 1
ATOM 988 N N . PHE A 1 122 ? -15.103 18.924 47.965 1.00 55.62 122 PHE A N 1
ATOM 989 C CA . PHE A 1 122 ? -15.756 17.599 47.951 1.00 55.62 122 PHE A CA 1
ATOM 990 C C . PHE A 1 122 ? -14.869 16.466 47.421 1.00 55.62 122 PHE A C 1
ATOM 992 O O . PHE A 1 122 ? -14.143 16.689 46.410 1.00 55.62 122 PHE A O 1
#

Solvent-accessible surface area (backbone atoms only — not comparable to full-atom values): 7608 Å² total; per-residue (Å²): 113,70,68,60,54,53,52,50,51,53,52,50,51,51,53,50,51,54,50,52,52,54,48,54,53,49,52,52,50,47,51,54,48,49,52,50,46,46,58,57,66,66,60,43,58,63,58,87,93,47,71,48,64,58,70,72,56,50,53,53,50,50,54,52,47,51,57,51,48,53,57,52,66,73,49,82,79,75,80,78,75,75,90,68,86,90,77,84,89,85,89,79,92,71,78,75,78,64,51,73,66,56,50,50,51,54,52,34,50,77,67,71,43,57,93,77,52,74,86,76,76,123

Foldseek 3Di:
DVVVVVVVVVVVVVVVVVVVVVVVVVVVVVVVVVVVVCLVVVFAPCDPPDGDHDPVVVVVVVVVVVVVVVVVVVDPDDDPPPDDDDDDDDDDDDDPPDDPLRVVQVVCVVVVNNVVDPVSVD

Sequence (122 aa):
MQMYIKKLANATENAFADRSMMLGENEELFRQNCEKEVRASTRAKKVGTARVMKYEDILKEQELREKKESKKRARPGRPKKKQLEPDQQKQNPKRRKYSERDTAISEIAASGLEDYCSVMEF

Radius of gyration: 30.61 Å; Cα contacts (8 Å, |Δi|>4): 19; chains: 1; bounding box: 49×50×88 Å